Protein AF-A0A843FPL0-F1 (afdb_monomer_lite)

Sequence (70 aa):
MKMEITQKRDNPLLKRTEVYFTINHAGEATPSKGAVVDAIAEQLKASKDAIVLDNVESVFGTGKSNGYVK

pLDDT: mean 75.54, std 5.79, range [60.47, 83.94]

Radius of gyration: 12.08 Å; chains: 1; bounding box: 25×20×33 Å

Structure (mmCIF, N/CA/C/O backbone):
data_AF-A0A843FPL0-F1
#
_entry.id   AF-A0A843FPL0-F1
#
loop_
_atom_site.group_PDB
_atom_site.id
_atom_site.type_symbol
_atom_site.label_atom_id
_atom_site.label_alt_id
_atom_site.label_comp_id
_atom_site.label_asym_id
_atom_site.label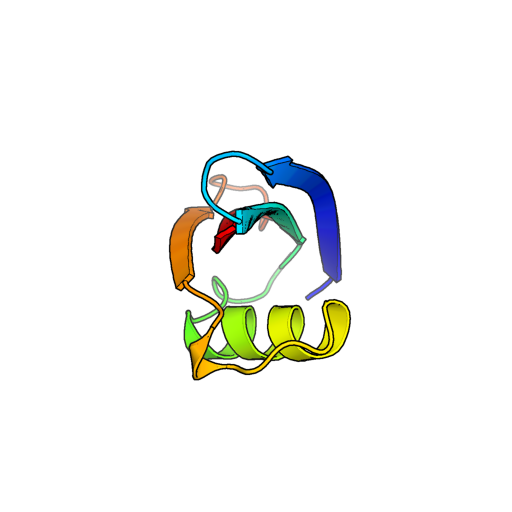_entity_id
_atom_site.label_seq_id
_atom_site.pdbx_PDB_ins_code
_atom_site.Cartn_x
_atom_site.Cartn_y
_atom_site.Cartn_z
_atom_site.occupancy
_atom_site.B_iso_or_equiv
_atom_site.auth_seq_id
_atom_site.auth_comp_id
_atom_site.auth_asym_id
_atom_site.auth_atom_id
_atom_site.pdbx_PDB_model_num
ATOM 1 N N . MET A 1 1 ? 10.698 -6.685 -6.288 1.00 60.47 1 MET A N 1
ATOM 2 C CA . MET A 1 1 ? 9.781 -5.724 -5.614 1.00 60.47 1 MET A CA 1
ATOM 3 C C . MET A 1 1 ? 10.425 -5.026 -4.408 1.00 60.47 1 MET A C 1
ATOM 5 O O . MET A 1 1 ? 10.743 -5.686 -3.428 1.00 60.47 1 MET A O 1
ATOM 9 N N . LYS A 1 2 ? 10.613 -3.699 -4.448 1.00 61.50 2 LYS A N 1
ATOM 10 C CA . LYS A 1 2 ? 10.894 -2.881 -3.249 1.00 61.50 2 LYS A CA 1
ATOM 11 C C . LYS A 1 2 ? 9.667 -2.036 -2.937 1.00 61.50 2 LYS A C 1
ATOM 13 O O . LYS A 1 2 ? 9.238 -1.265 -3.792 1.00 61.50 2 LYS A O 1
ATOM 18 N N . MET A 1 3 ? 9.114 -2.196 -1.741 1.00 67.94 3 MET A N 1
ATOM 19 C CA . MET A 1 3 ? 7.935 -1.466 -1.289 1.00 67.94 3 MET A CA 1
ATOM 20 C C . MET A 1 3 ? 8.352 -0.385 -0.295 1.00 67.94 3 MET A C 1
ATOM 22 O O . MET A 1 3 ? 8.965 -0.675 0.729 1.00 67.94 3 MET A O 1
ATOM 26 N N . GLU A 1 4 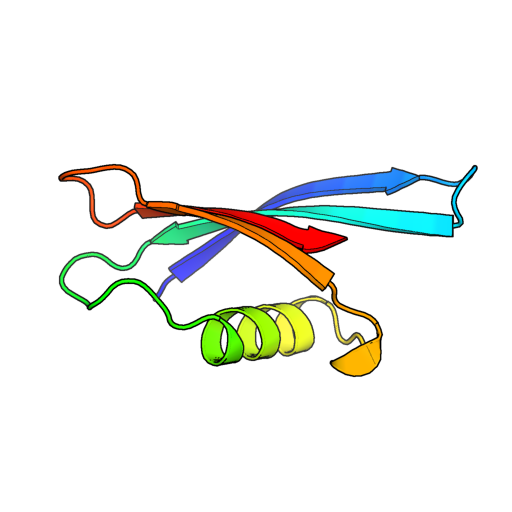? 8.040 0.865 -0.616 1.00 72.44 4 GLU A N 1
ATOM 27 C CA . GLU A 1 4 ? 8.309 2.026 0.225 1.00 72.44 4 GLU A CA 1
ATOM 28 C C . GLU A 1 4 ? 6.981 2.608 0.702 1.00 72.44 4 GLU A C 1
ATOM 30 O O . GLU A 1 4 ? 6.174 3.092 -0.092 1.00 72.44 4 GLU A O 1
ATOM 35 N N . ILE A 1 5 ? 6.744 2.580 2.013 1.00 73.94 5 ILE A N 1
ATOM 36 C CA . ILE A 1 5 ? 5.608 3.290 2.602 1.00 73.94 5 ILE A CA 1
ATOM 37 C C . ILE A 1 5 ? 5.960 4.773 2.594 1.00 73.94 5 ILE A C 1
ATOM 39 O O . ILE A 1 5 ? 6.889 5.207 3.271 1.00 73.94 5 ILE A O 1
ATOM 43 N N . THR A 1 6 ? 5.230 5.544 1.797 1.00 74.56 6 THR A N 1
ATOM 44 C CA . THR A 1 6 ? 5.487 6.974 1.609 1.00 74.56 6 THR A CA 1
ATOM 45 C C . THR A 1 6 ? 4.824 7.793 2.710 1.00 74.56 6 THR A C 1
ATOM 47 O O . THR A 1 6 ? 5.390 8.775 3.182 1.00 74.56 6 THR A O 1
ATOM 50 N N . GLN A 1 7 ? 3.627 7.393 3.147 1.00 75.19 7 GLN A N 1
ATOM 51 C CA . GLN A 1 7 ? 2.895 8.116 4.180 1.00 75.19 7 GLN A CA 1
ATOM 52 C C . GLN A 1 7 ? 1.977 7.180 4.965 1.00 75.19 7 GLN A C 1
ATOM 54 O O . GLN A 1 7 ? 1.260 6.368 4.385 1.00 75.19 7 GLN A O 1
ATOM 59 N N . LYS A 1 8 ? 1.972 7.341 6.290 1.00 81.62 8 LYS A N 1
ATOM 60 C CA . LYS A 1 8 ? 1.000 6.728 7.196 1.00 81.62 8 LYS A CA 1
ATOM 61 C C . LYS A 1 8 ? 0.205 7.839 7.869 1.00 81.62 8 LYS A C 1
ATOM 63 O O . LYS A 1 8 ? 0.792 8.720 8.495 1.00 81.62 8 LYS A O 1
ATOM 68 N N . ARG A 1 9 ? -1.116 7.803 7.734 1.00 81.88 9 ARG A N 1
ATOM 69 C CA . ARG A 1 9 ? -2.039 8.764 8.331 1.00 81.88 9 ARG A CA 1
ATOM 70 C C . ARG A 1 9 ? -3.062 8.019 9.175 1.00 81.88 9 ARG A C 1
ATOM 72 O O . ARG A 1 9 ? -3.920 7.318 8.653 1.00 81.88 9 ARG A O 1
ATOM 79 N N . ASP A 1 10 ? -2.992 8.204 10.485 1.00 81.38 10 ASP A N 1
ATOM 80 C CA . ASP A 1 10 ? -4.006 7.685 11.399 1.00 81.38 10 ASP A CA 1
ATOM 81 C C . ASP A 1 10 ? -5.205 8.639 11.452 1.00 81.38 10 ASP A C 1
ATOM 83 O O . ASP A 1 10 ? -5.056 9.836 11.709 1.00 81.38 10 ASP A O 1
ATOM 87 N N . ASN A 1 11 ? -6.401 8.114 11.175 1.00 80.94 11 ASN A N 1
ATOM 88 C CA . ASN A 1 11 ? -7.649 8.864 11.209 1.00 80.94 11 ASN A CA 1
ATOM 89 C C . ASN A 1 11 ? -8.458 8.479 12.462 1.00 80.94 11 ASN A C 1
ATOM 91 O O . ASN A 1 11 ? -9.202 7.493 12.434 1.00 80.94 11 ASN A O 1
ATOM 95 N N . PRO A 1 12 ? -8.357 9.251 13.562 1.00 81.00 12 PRO A N 1
ATOM 96 C CA . PRO A 1 12 ? -9.021 8.923 14.822 1.00 81.00 12 PRO A CA 1
ATOM 97 C C . PRO A 1 12 ? -10.551 9.030 14.757 1.00 81.00 12 PRO A C 1
ATOM 99 O O . PRO A 1 12 ? -11.229 8.380 15.548 1.00 81.00 12 PRO A O 1
ATOM 102 N N . LEU A 1 13 ? -11.111 9.797 13.810 1.00 83.94 13 LEU A N 1
ATOM 103 C CA . LEU A 1 13 ? -12.565 9.916 13.634 1.00 83.94 13 LEU A CA 1
ATOM 104 C C . LEU A 1 13 ? -13.175 8.624 13.086 1.00 83.94 13 LEU A C 1
ATOM 106 O O . LEU A 1 13 ? -14.236 8.197 13.531 1.00 83.94 13 LEU A O 1
ATOM 110 N N . LEU A 1 14 ? -12.489 8.005 12.124 1.00 79.25 14 LEU A N 1
ATOM 111 C CA . LEU A 1 14 ? -12.937 6.782 11.455 1.00 79.25 14 LEU A CA 1
ATOM 112 C C . LEU A 1 14 ? -12.263 5.517 12.003 1.00 79.25 14 LEU A C 1
ATOM 114 O O . LEU A 1 14 ? -12.544 4.431 11.507 1.00 79.25 14 LEU A O 1
ATOM 118 N N . LYS A 1 15 ? -11.379 5.653 13.004 1.00 78.38 15 LYS A N 1
ATOM 119 C CA . LYS A 1 15 ? -10.555 4.571 13.574 1.00 78.38 15 LYS A CA 1
ATOM 120 C C . LYS A 1 15 ? -9.888 3.706 12.493 1.00 78.38 15 LYS A C 1
ATOM 122 O O . LYS A 1 15 ? -9.816 2.489 12.632 1.00 78.38 15 LYS A O 1
ATOM 127 N N . ARG A 1 16 ? -9.425 4.344 11.413 1.00 81.44 16 ARG A N 1
ATOM 128 C CA . ARG A 1 16 ? -8.757 3.688 10.280 1.00 81.44 16 ARG A CA 1
ATOM 129 C C . ARG A 1 16 ? -7.376 4.279 10.056 1.00 81.44 16 ARG A C 1
ATOM 131 O O . ARG A 1 16 ? -7.161 5.466 10.317 1.00 81.44 16 ARG A O 1
ATOM 138 N N . THR A 1 17 ? -6.475 3.471 9.522 1.00 81.38 17 THR A N 1
ATOM 139 C CA . THR A 1 17 ? -5.112 3.886 9.209 1.00 81.38 17 THR A CA 1
ATOM 140 C C . THR A 1 17 ? -4.959 3.923 7.699 1.00 81.38 17 THR A C 1
ATOM 142 O O . THR A 1 17 ? -4.983 2.901 7.028 1.00 81.38 17 THR A O 1
ATOM 145 N N . GLU A 1 18 ? -4.791 5.120 7.164 1.00 82.75 18 GLU A N 1
ATOM 146 C CA . GLU A 1 18 ? -4.603 5.345 5.741 1.00 82.75 18 GLU A CA 1
ATOM 147 C C . GLU A 1 18 ? -3.109 5.255 5.414 1.00 82.75 18 GLU A C 1
ATOM 149 O O . GLU A 1 18 ? -2.282 5.943 6.019 1.00 82.75 18 GLU A O 1
ATOM 154 N N . VAL A 1 19 ? -2.747 4.393 4.469 1.00 83.25 19 VAL A N 1
ATOM 155 C CA . VAL A 1 19 ? -1.359 4.109 4.106 1.00 83.25 19 VAL A CA 1
ATOM 156 C C . VAL A 1 19 ? -1.174 4.318 2.610 1.00 83.25 19 VAL A C 1
ATOM 158 O O . VAL A 1 19 ? -1.794 3.647 1.786 1.00 83.25 19 VAL A O 1
ATOM 161 N N . TYR A 1 20 ? -0.273 5.231 2.262 1.00 82.38 20 TYR A N 1
ATOM 162 C CA . TYR A 1 20 ? 0.203 5.425 0.898 1.00 82.38 20 TYR A CA 1
ATOM 163 C C . TYR A 1 20 ? 1.526 4.694 0.726 1.00 82.38 20 TYR A C 1
ATOM 165 O O . TYR A 1 20 ? 2.464 4.889 1.508 1.00 82.38 20 TYR A O 1
ATOM 173 N N . PHE A 1 21 ? 1.616 3.876 -0.314 1.00 79.75 21 PHE A N 1
ATOM 174 C CA . PHE A 1 21 ? 2.807 3.100 -0.619 1.00 79.75 21 PHE A CA 1
ATOM 175 C C . PHE A 1 21 ? 3.203 3.247 -2.084 1.00 79.75 21 PHE A C 1
ATOM 177 O O . PHE A 1 21 ? 2.372 3.427 -2.971 1.00 79.75 21 PHE A O 1
ATOM 184 N N . THR A 1 22 ? 4.500 3.126 -2.325 1.00 79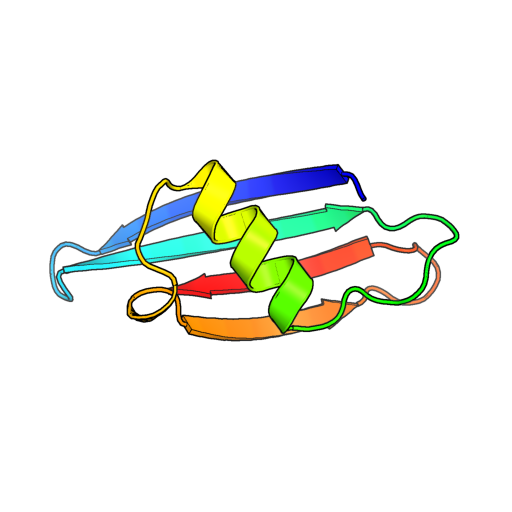.94 22 THR A N 1
ATOM 185 C CA . THR A 1 22 ? 5.109 3.097 -3.648 1.00 79.94 22 THR A CA 1
ATOM 186 C C . THR A 1 22 ? 5.822 1.758 -3.816 1.00 79.94 22 THR A C 1
ATOM 188 O O . THR A 1 22 ? 6.674 1.388 -3.014 1.00 79.94 22 THR A O 1
ATOM 191 N N . ILE A 1 23 ? 5.475 1.005 -4.853 1.00 78.25 23 ILE A N 1
ATOM 192 C CA . ILE A 1 23 ? 6.079 -0.276 -5.212 1.00 78.25 23 ILE A CA 1
ATOM 193 C C . ILE A 1 23 ? 6.971 -0.072 -6.427 1.00 78.25 23 ILE A C 1
ATOM 195 O O . ILE A 1 23 ? 6.496 0.112 -7.548 1.00 78.25 23 ILE A O 1
ATOM 199 N N . ASN A 1 24 ? 8.275 -0.189 -6.218 1.00 76.69 24 ASN A N 1
ATOM 200 C CA . ASN A 1 24 ? 9.250 -0.274 -7.292 1.00 76.69 24 ASN A CA 1
ATOM 201 C C . ASN A 1 24 ? 9.347 -1.742 -7.765 1.00 76.69 24 ASN A C 1
ATOM 203 O O . ASN A 1 24 ? 9.849 -2.617 -7.048 1.00 76.69 24 ASN A O 1
ATOM 207 N N . HIS A 1 25 ? 8.861 -2.006 -8.976 1.00 72.81 25 HIS A N 1
ATOM 208 C CA . HIS A 1 25 ? 8.888 -3.290 -9.686 1.00 72.81 25 HIS A CA 1
ATOM 209 C C . HIS A 1 25 ? 9.622 -3.138 -11.034 1.00 72.81 25 HIS A C 1
ATOM 211 O O . HIS A 1 25 ? 9.126 -3.503 -12.097 1.00 72.81 25 HIS A O 1
ATOM 217 N N . ALA A 1 26 ? 10.828 -2.559 -10.997 1.00 63.59 26 ALA A N 1
ATOM 218 C CA . ALA A 1 26 ? 11.652 -2.354 -12.187 1.00 63.59 26 ALA A CA 1
ATOM 219 C C . ALA A 1 26 ? 11.962 -3.695 -12.883 1.00 63.59 26 ALA A C 1
ATOM 221 O O . ALA A 1 26 ? 12.675 -4.528 -12.328 1.00 63.59 26 ALA A O 1
ATOM 222 N N . GLY A 1 27 ? 11.422 -3.882 -14.092 1.00 63.53 27 GLY A N 1
ATOM 223 C CA . GLY A 1 27 ? 11.629 -5.078 -14.920 1.00 63.53 27 GLY A CA 1
ATOM 224 C C . GLY A 1 27 ? 10.696 -6.260 -14.626 1.00 63.53 27 GLY A C 1
ATOM 225 O O . GLY A 1 27 ? 10.788 -7.272 -15.314 1.00 63.53 27 GLY A O 1
ATOM 226 N N . GLU A 1 28 ? 9.789 -6.140 -13.653 1.00 66.69 28 GLU A N 1
ATOM 227 C CA . GLU A 1 28 ? 8.799 -7.171 -13.314 1.00 66.69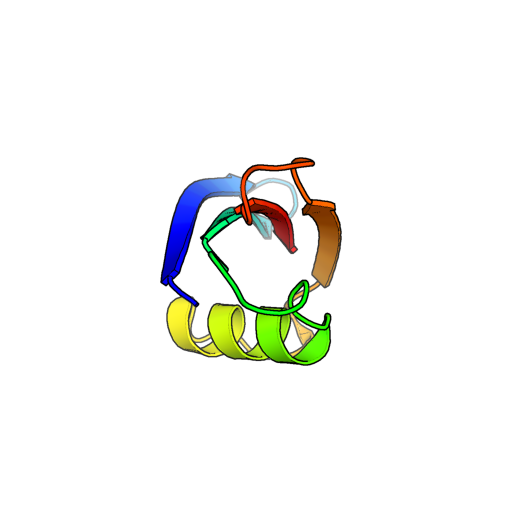 28 GLU A CA 1
ATOM 228 C C . GLU A 1 28 ? 7.389 -6.749 -13.757 1.00 66.69 28 GLU A C 1
ATOM 230 O O . GLU A 1 28 ? 7.126 -5.578 -14.037 1.00 66.69 28 GLU A O 1
ATOM 235 N N . ALA A 1 29 ? 6.465 -7.709 -13.834 1.00 67.75 29 ALA A N 1
ATOM 236 C CA . ALA A 1 29 ? 5.058 -7.416 -14.087 1.00 67.75 29 ALA A CA 1
ATOM 237 C C . ALA A 1 29 ? 4.461 -6.557 -12.957 1.00 67.75 29 ALA A C 1
ATOM 239 O O . ALA A 1 29 ? 4.893 -6.637 -11.803 1.00 67.75 29 ALA A O 1
ATOM 240 N N . THR A 1 30 ? 3.440 -5.759 -13.282 1.00 68.81 30 THR A N 1
ATOM 241 C CA . THR A 1 30 ? 2.691 -4.987 -12.284 1.00 68.81 30 THR A CA 1
ATOM 242 C C . THR A 1 30 ? 2.189 -5.929 -11.184 1.00 68.81 30 THR A C 1
ATOM 244 O O . THR A 1 30 ? 1.560 -6.945 -11.496 1.00 68.81 30 THR A O 1
ATOM 247 N N . PRO A 1 31 ? 2.477 -5.639 -9.903 1.00 68.88 31 PRO A N 1
ATOM 248 C CA . PRO A 1 31 ? 2.183 -6.557 -8.814 1.00 68.88 31 PRO A CA 1
ATOM 249 C C . PRO A 1 31 ? 0.676 -6.825 -8.720 1.00 68.88 31 PRO A C 1
ATOM 251 O O . PRO A 1 31 ? -0.148 -5.910 -8.716 1.00 68.88 31 PRO A O 1
ATOM 254 N N . SER A 1 32 ? 0.312 -8.103 -8.640 1.00 73.31 32 SER A N 1
ATOM 255 C CA . SER A 1 32 ? -1.072 -8.541 -8.454 1.00 73.31 32 SER A CA 1
ATOM 256 C C . SER A 1 32 ? -1.609 -8.122 -7.084 1.00 73.31 32 SER A C 1
ATOM 258 O O . SER A 1 32 ? -0.870 -8.159 -6.100 1.00 73.31 32 SER A O 1
ATOM 260 N N . LYS A 1 33 ? -2.911 -7.811 -6.996 1.00 72.06 33 LYS A N 1
ATOM 261 C CA . LYS A 1 33 ? -3.570 -7.334 -5.763 1.00 72.06 33 LYS A CA 1
ATOM 262 C C . LYS A 1 33 ? -3.251 -8.187 -4.524 1.00 72.06 33 LYS A C 1
ATOM 264 O O . LYS A 1 33 ? -2.960 -7.625 -3.477 1.00 72.06 33 LYS A O 1
ATOM 269 N N . GLY A 1 34 ? -3.250 -9.517 -4.651 1.00 73.25 34 GLY A N 1
ATOM 270 C CA . GLY A 1 34 ? -2.943 -10.431 -3.540 1.00 73.25 34 GLY A CA 1
ATOM 271 C C . GLY A 1 34 ? -1.515 -10.283 -3.005 1.00 73.25 34 GLY A C 1
ATOM 272 O O . GLY A 1 34 ? -1.328 -10.139 -1.805 1.00 73.25 34 GLY A O 1
ATOM 273 N N . ALA A 1 35 ? -0.522 -10.201 -3.895 1.00 74.81 35 ALA A N 1
ATOM 274 C CA . ALA A 1 35 ? 0.877 -10.003 -3.507 1.00 74.81 35 ALA A CA 1
ATOM 275 C C . ALA A 1 35 ? 1.107 -8.649 -2.811 1.00 74.81 35 ALA A C 1
ATOM 277 O O . ALA A 1 35 ? 1.912 -8.554 -1.889 1.00 74.81 35 ALA A O 1
ATOM 278 N N . VAL A 1 36 ? 0.377 -7.607 -3.228 1.00 75.94 36 VAL A N 1
ATOM 279 C CA . VAL A 1 36 ? 0.415 -6.291 -2.570 1.00 75.94 36 VAL A CA 1
ATOM 280 C C . VAL A 1 36 ? -0.170 -6.370 -1.161 1.00 75.94 36 VAL A C 1
ATOM 282 O O . VAL A 1 36 ? 0.435 -5.858 -0.226 1.00 75.94 36 VAL A O 1
ATOM 285 N N . VAL A 1 37 ? -1.318 -7.032 -0.993 1.00 75.50 37 VAL A N 1
ATOM 286 C CA . VAL A 1 37 ? -1.950 -7.209 0.325 1.00 75.50 37 VAL A CA 1
ATOM 287 C C . VAL A 1 37 ? -1.058 -8.024 1.256 1.00 75.50 37 VAL A C 1
ATOM 289 O O . VAL A 1 37 ? -0.903 -7.647 2.412 1.00 75.50 37 VAL A O 1
ATOM 292 N N . ASP A 1 38 ? -0.428 -9.087 0.759 1.00 77.81 38 ASP A N 1
ATOM 293 C CA . ASP A 1 38 ? 0.481 -9.919 1.550 1.00 77.81 38 ASP A CA 1
ATOM 294 C C . ASP A 1 38 ? 1.708 -9.130 2.024 1.00 77.81 38 ASP A C 1
ATOM 296 O O . ASP A 1 38 ? 2.016 -9.136 3.216 1.00 77.81 38 ASP A O 1
ATOM 300 N N . ALA A 1 39 ? 2.346 -8.365 1.131 1.00 76.00 39 ALA A N 1
ATOM 301 C CA . ALA A 1 39 ? 3.483 -7.514 1.483 1.00 76.00 39 ALA A CA 1
ATOM 302 C C . ALA A 1 39 ? 3.109 -6.424 2.507 1.00 76.00 39 ALA A C 1
ATOM 304 O O . ALA A 1 39 ? 3.865 -6.144 3.439 1.00 76.00 39 ALA A O 1
ATOM 305 N N . ILE A 1 40 ? 1.918 -5.831 2.376 1.00 76.31 40 ILE A N 1
ATOM 306 C CA . ILE A 1 40 ? 1.413 -4.832 3.328 1.00 76.31 40 ILE A CA 1
ATOM 307 C C . ILE A 1 40 ? 1.070 -5.477 4.670 1.00 76.31 40 ILE A C 1
ATOM 309 O O . ILE A 1 40 ? 1.382 -4.904 5.712 1.00 76.31 40 ILE A O 1
ATOM 313 N N . ALA A 1 41 ? 0.461 -6.663 4.667 1.00 75.69 41 ALA A N 1
ATOM 314 C CA . ALA A 1 41 ? 0.124 -7.398 5.880 1.00 75.69 41 ALA A CA 1
ATOM 315 C C . ALA A 1 41 ? 1.380 -7.766 6.678 1.00 75.69 41 ALA A C 1
ATOM 317 O O . ALA A 1 41 ? 1.398 -7.594 7.897 1.00 75.69 41 ALA A O 1
ATOM 318 N N . GLU A 1 42 ? 2.453 -8.189 6.003 1.00 76.56 42 GLU A N 1
ATOM 319 C CA . GLU A 1 42 ? 3.751 -8.438 6.637 1.00 76.56 42 GLU A CA 1
ATOM 320 C C . GLU A 1 42 ? 4.355 -7.161 7.237 1.00 76.56 42 GLU A C 1
ATOM 322 O O . GLU A 1 42 ? 4.860 -7.178 8.363 1.00 76.56 42 GLU A O 1
ATOM 327 N N . GLN A 1 43 ? 4.263 -6.034 6.524 1.00 73.56 43 GLN A N 1
ATOM 328 C CA . GLN A 1 43 ? 4.873 -4.774 6.948 1.00 73.56 43 GLN A CA 1
ATOM 329 C C . GLN A 1 43 ? 4.092 -4.063 8.067 1.00 73.56 43 GLN A C 1
ATOM 331 O O . GLN A 1 43 ? 4.701 -3.469 8.959 1.00 73.56 43 GLN A O 1
ATOM 336 N N . LEU A 1 44 ? 2.756 -4.132 8.054 1.00 72.00 44 LEU A N 1
ATOM 337 C CA . LEU A 1 44 ? 1.882 -3.547 9.080 1.00 72.00 44 LEU A CA 1
ATOM 338 C C . LEU A 1 44 ? 1.491 -4.521 10.202 1.00 72.00 44 LEU A C 1
ATOM 340 O O . LEU A 1 44 ? 0.888 -4.076 11.179 1.00 72.00 44 LEU A O 1
ATOM 344 N N . LYS A 1 45 ? 1.835 -5.815 10.101 1.00 68.56 45 LYS A N 1
ATOM 345 C CA . LYS A 1 45 ? 1.413 -6.884 11.032 1.00 68.56 45 LYS A CA 1
ATOM 346 C C . LYS A 1 45 ? -0.100 -6.881 11.301 1.00 68.56 45 LYS A C 1
ATOM 348 O O . LYS A 1 45 ? -0.541 -7.159 12.416 1.00 68.56 45 LYS A O 1
ATOM 353 N N . ALA A 1 46 ? -0.889 -6.530 10.290 1.00 67.62 46 ALA A N 1
ATOM 354 C CA . ALA A 1 46 ? -2.343 -6.452 10.373 1.00 67.62 46 ALA A CA 1
ATOM 355 C C . ALA A 1 46 ? -2.995 -7.667 9.695 1.00 67.62 46 ALA A C 1
ATOM 357 O O . ALA A 1 46 ? -2.391 -8.312 8.837 1.00 67.62 46 ALA A O 1
ATOM 358 N N . SER A 1 47 ? -4.229 -7.992 10.095 1.00 69.69 47 SER A N 1
ATOM 359 C CA . SER A 1 47 ? -4.979 -9.091 9.476 1.00 69.69 47 SER A CA 1
ATOM 360 C C . SER A 1 47 ? -5.295 -8.766 8.016 1.00 69.69 47 SER A C 1
ATOM 362 O O . SER A 1 47 ? -5.710 -7.646 7.718 1.00 69.69 47 SER A O 1
ATOM 364 N N . LYS A 1 48 ? -5.162 -9.754 7.121 1.00 65.88 48 LYS A N 1
ATOM 365 C CA . LYS A 1 48 ? -5.495 -9.613 5.692 1.00 65.88 48 LYS A CA 1
ATOM 366 C C . LYS A 1 48 ? -6.948 -9.171 5.478 1.00 65.88 48 LYS A C 1
ATOM 368 O O . LYS A 1 48 ? -7.219 -8.432 4.542 1.00 65.88 48 LYS A O 1
ATOM 373 N N . ASP A 1 49 ? -7.849 -9.554 6.383 1.00 69.06 49 ASP A N 1
ATOM 374 C CA . ASP A 1 49 ? -9.264 -9.158 6.353 1.00 69.06 49 ASP A CA 1
ATOM 375 C C . ASP A 1 49 ? -9.506 -7.678 6.688 1.00 69.06 49 ASP A C 1
ATOM 377 O O . ASP A 1 49 ? -10.552 -7.131 6.349 1.00 69.06 49 ASP A O 1
ATOM 381 N N . ALA A 1 50 ? -8.559 -7.021 7.365 1.00 72.25 50 ALA A N 1
ATOM 382 C CA . ALA A 1 50 ? -8.672 -5.619 7.769 1.00 72.25 50 ALA A CA 1
ATOM 383 C C . ALA A 1 50 ? -8.003 -4.649 6.782 1.00 72.25 50 ALA A C 1
ATOM 385 O O . ALA A 1 50 ? -8.071 -3.443 6.990 1.00 72.25 50 ALA A O 1
ATOM 386 N N . ILE A 1 51 ? -7.340 -5.163 5.741 1.00 76.31 51 ILE A N 1
ATOM 387 C CA . ILE A 1 51 ? -6.575 -4.371 4.776 1.00 76.31 51 ILE A CA 1
ATOM 388 C C . ILE A 1 51 ? -7.398 -4.225 3.499 1.00 76.31 51 ILE A C 1
ATOM 390 O O . ILE A 1 51 ? -7.614 -5.198 2.775 1.00 76.31 51 ILE A O 1
ATOM 394 N N . VAL A 1 52 ? -7.820 -3.001 3.182 1.00 80.19 52 VAL A N 1
ATOM 395 C CA . VAL A 1 52 ? -8.569 -2.714 1.956 1.00 80.19 52 VAL A CA 1
ATOM 396 C C . VAL A 1 52 ? -7.689 -1.947 0.979 1.00 80.19 52 VAL A C 1
ATOM 398 O O . VAL A 1 52 ? -7.321 -0.795 1.205 1.00 80.19 52 VAL A O 1
ATOM 401 N N . LEU A 1 53 ? -7.381 -2.588 -0.149 1.00 78.06 53 LEU A N 1
ATOM 402 C CA . LEU A 1 53 ? -6.715 -1.965 -1.289 1.00 78.06 53 LEU A CA 1
ATOM 403 C C . LEU A 1 53 ? -7.731 -1.122 -2.068 1.00 78.06 53 LEU A C 1
ATOM 405 O O . LEU A 1 53 ? -8.600 -1.680 -2.737 1.00 78.06 53 LEU A O 1
ATOM 409 N N . ASP A 1 54 ? -7.627 0.202 -1.981 1.00 80.44 54 ASP A N 1
ATOM 410 C CA . ASP A 1 54 ? -8.530 1.105 -2.705 1.00 80.44 54 ASP A CA 1
ATOM 411 C C . ASP A 1 54 ? -8.058 1.263 -4.153 1.00 80.44 54 ASP A C 1
ATOM 413 O O . ASP A 1 54 ? -8.785 0.950 -5.090 1.00 80.44 54 ASP A O 1
ATOM 417 N N . ASN A 1 55 ? -6.801 1.684 -4.334 1.00 77.62 55 ASN A N 1
ATOM 418 C CA . ASN A 1 55 ? -6.252 2.010 -5.646 1.00 77.62 55 ASN A CA 1
ATOM 419 C C . ASN A 1 55 ? -4.804 1.557 -5.783 1.00 77.62 55 ASN A C 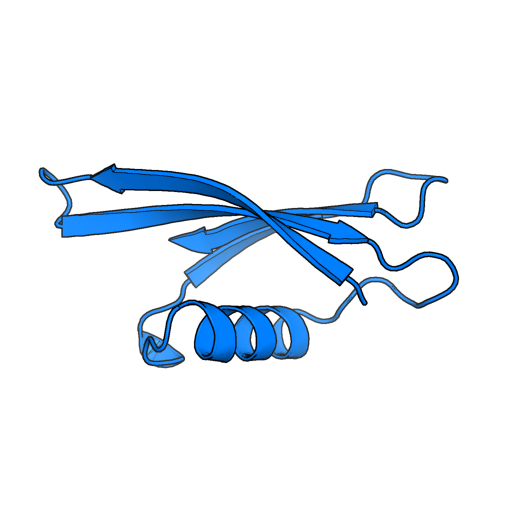1
ATOM 421 O O . ASN A 1 55 ? -4.009 1.658 -4.847 1.00 77.62 55 ASN A O 1
ATOM 425 N N . VAL A 1 56 ? -4.469 1.090 -6.985 1.00 80.00 56 VAL A N 1
ATOM 426 C CA . VAL A 1 56 ? -3.100 0.823 -7.426 1.0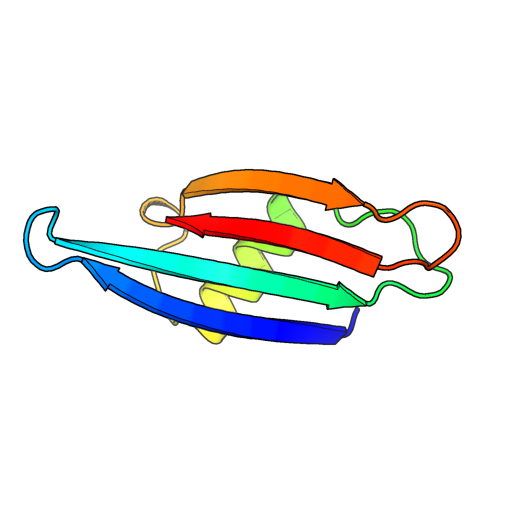0 80.00 56 VAL A CA 1
ATOM 427 C C . VAL A 1 56 ? -2.958 1.396 -8.824 1.00 80.00 56 VAL A C 1
ATOM 429 O O . VAL A 1 56 ? -3.559 0.895 -9.772 1.00 80.00 56 VAL A O 1
ATOM 432 N N . GLU A 1 57 ? -2.152 2.438 -8.945 1.00 79.88 57 GLU A N 1
ATOM 433 C CA . GLU A 1 57 ? -1.859 3.115 -10.198 1.00 79.88 57 GLU A CA 1
ATOM 434 C C . GLU A 1 57 ? -0.392 2.886 -10.555 1.00 79.88 57 GLU A C 1
ATOM 436 O O . GLU A 1 57 ? 0.522 3.278 -9.828 1.00 79.88 57 GLU A O 1
ATOM 441 N N . SER A 1 58 ? -0.141 2.219 -11.680 1.00 77.75 58 SER A N 1
ATOM 442 C CA . SER A 1 58 ? 1.210 2.087 -12.224 1.00 77.75 58 SER A CA 1
ATOM 443 C C . SER A 1 58 ? 1.604 3.345 -12.990 1.00 77.75 58 SER A C 1
ATOM 445 O O . SER A 1 58 ? 0.922 3.737 -13.937 1.00 77.75 58 SER A O 1
ATOM 447 N N . VAL A 1 59 ? 2.744 3.933 -12.641 1.00 78.81 59 VAL A N 1
ATOM 448 C CA . VAL A 1 59 ? 3.367 5.002 -13.419 1.00 78.81 59 VAL A CA 1
ATOM 449 C C . VAL A 1 59 ? 3.978 4.395 -14.679 1.00 78.81 59 VAL A C 1
ATOM 451 O O . VAL A 1 59 ? 4.910 3.583 -14.619 1.00 78.81 59 VAL A O 1
ATOM 454 N N . PHE A 1 60 ? 3.451 4.807 -15.832 1.00 74.12 60 PHE A N 1
ATOM 455 C CA . PHE A 1 60 ? 3.898 4.338 -17.140 1.00 74.12 60 PHE A CA 1
ATOM 456 C C . PHE A 1 60 ? 5.404 4.570 -17.343 1.00 74.12 60 PHE A C 1
ATOM 458 O O . PHE A 1 60 ? 5.962 5.594 -16.947 1.00 74.12 60 PHE A O 1
ATOM 465 N N . GLY A 1 61 ? 6.079 3.582 -17.935 1.00 71.81 61 GLY A N 1
ATOM 466 C CA . GLY A 1 61 ? 7.491 3.666 -18.326 1.00 71.81 61 GLY A CA 1
ATOM 467 C C . GLY A 1 61 ? 8.519 3.635 -17.190 1.00 71.81 61 GLY A C 1
ATOM 468 O O . GLY A 1 61 ? 9.707 3.546 -17.480 1.00 71.81 61 GLY A O 1
ATOM 469 N N . THR A 1 62 ? 8.105 3.661 -15.915 1.00 69.06 62 THR A N 1
ATOM 470 C CA . THR A 1 62 ? 9.055 3.743 -14.783 1.00 69.06 62 THR A CA 1
ATOM 471 C C . THR A 1 62 ? 9.090 2.481 -13.908 1.00 69.06 62 THR A C 1
ATOM 473 O O . THR A 1 62 ? 9.888 2.406 -12.979 1.00 69.06 62 THR A O 1
ATOM 476 N N . GLY A 1 63 ? 8.262 1.462 -14.176 1.00 73.75 63 GLY A N 1
ATOM 477 C CA . GLY A 1 63 ? 8.195 0.253 -13.333 1.00 73.75 63 GLY A CA 1
ATOM 478 C C . GLY A 1 63 ? 7.887 0.574 -11.864 1.00 73.75 63 GLY A C 1
ATOM 479 O O . GLY A 1 63 ? 8.360 -0.110 -10.957 1.00 73.75 63 GLY A O 1
ATOM 480 N N . LYS A 1 64 ? 7.156 1.669 -11.620 1.00 79.31 64 LYS A N 1
ATOM 481 C CA . LYS A 1 64 ? 6.727 2.114 -10.291 1.00 79.31 64 LYS A CA 1
ATOM 482 C C . LYS A 1 64 ? 5.212 2.050 -10.220 1.00 79.31 64 LYS A C 1
ATOM 484 O O . LYS A 1 64 ? 4.546 2.456 -11.165 1.00 79.31 64 LYS A O 1
ATOM 489 N N . SER A 1 65 ? 4.671 1.568 -9.111 1.00 79.12 65 SER A N 1
ATOM 490 C CA . SER A 1 65 ? 3.238 1.591 -8.822 1.00 79.12 65 SER A CA 1
ATOM 491 C C . SER A 1 65 ? 2.999 2.326 -7.527 1.00 79.12 65 SER A C 1
ATOM 493 O O . SER A 1 65 ? 3.549 1.945 -6.504 1.00 79.12 65 SER A O 1
ATOM 495 N N . ASN A 1 66 ? 2.150 3.337 -7.557 1.00 82.69 66 ASN A N 1
ATOM 496 C CA . ASN A 1 66 ? 1.664 3.981 -6.353 1.00 82.69 66 ASN A CA 1
ATOM 497 C C . ASN A 1 66 ? 0.356 3.313 -5.956 1.00 82.69 66 ASN A C 1
ATOM 499 O O . ASN A 1 66 ? -0.425 2.897 -6.810 1.00 82.69 66 ASN A O 1
ATOM 503 N N . GLY A 1 67 ? 0.106 3.197 -4.665 1.00 81.94 67 GLY A N 1
ATOM 504 C CA . GLY A 1 67 ? -1.141 2.642 -4.190 1.00 81.94 67 GLY A CA 1
ATOM 505 C C . GLY A 1 67 ? -1.554 3.200 -2.847 1.00 81.94 67 GLY A C 1
ATOM 506 O O . GLY A 1 67 ? -0.764 3.791 -2.105 1.00 81.94 67 GLY A O 1
ATOM 507 N N . TYR A 1 68 ? -2.838 3.021 -2.580 1.00 82.31 68 TYR A N 1
ATOM 508 C CA . TYR A 1 68 ? -3.505 3.491 -1.385 1.00 82.31 68 TYR A CA 1
ATOM 509 C C . TYR A 1 68 ? -4.252 2.337 -0.724 1.00 82.31 68 TYR A C 1
ATOM 511 O O . TYR A 1 68 ? -5.014 1.612 -1.374 1.00 82.31 68 TYR A O 1
ATOM 519 N N . VAL A 1 69 ? -4.009 2.184 0.574 1.00 83.38 69 VAL A N 1
ATOM 520 C CA . VAL A 1 69 ? -4.648 1.202 1.448 1.00 83.38 69 VAL A CA 1
ATOM 521 C C . VAL A 1 69 ? -5.253 1.899 2.658 1.00 83.38 69 VAL A C 1
ATOM 523 O O . VAL A 1 69 ? -4.723 2.901 3.142 1.00 83.38 69 VAL A O 1
ATOM 526 N N . LYS A 1 70 ? -6.363 1.347 3.141 1.00 82.88 70 LYS A N 1
ATOM 527 C CA . LYS A 1 70 ? -7.070 1.771 4.350 1.00 82.88 70 LYS A CA 1
ATOM 528 C C . LYS A 1 70 ? -7.470 0.581 5.213 1.00 82.88 70 LYS A C 1
ATOM 530 O O . LYS A 1 70 ? -7.526 -0.545 4.661 1.00 82.88 70 LYS A O 1
#

Secondary structure (DSSP, 8-state):
-EEEEEEEEEETTTTEEEEEEEEE-TTSPPPPHHHHHHHHHHHHT--GGG--EEEEEEETTTTEEEEEE-

Foldseek 3Di:
DDKDFPDWDQDPVVRDIKTKIKDQQVPHPDDDPVNVLVVVCVVVVDDSVRKDWDDWADDPPRSMIITMID